Protein AF-0000000066297610 (afdb_homodimer)

Organism: Shewanella frigidimarina (strain NCIMB 400) (NCBI:txid318167)

Sequence (140 aa):
MAIQSKYTNTQVEALISELLAVLAKHQAPTDLSLMVLGNCVTHLLDKKVPGESRQKVAEQFAKALTQSVKMAIQSKYTNTQVEALISELLAVLAKHQAPTDLSLMVLGNCVTHLLDKKVPGESRQKVAEQFAKALTQSVK

pLDDT: mean 91.09, std 15.8, range [24.28, 98.69]

Solvent-accessible surface area (backbone atoms only — not comparable to full-atom values): 8049 Å² total; per-residue (Å²): 134,61,87,80,61,91,56,52,72,68,56,51,51,48,52,38,50,51,48,51,45,55,39,58,73,65,66,49,52,71,68,56,45,49,50,42,49,49,49,52,50,50,48,47,40,69,75,72,35,60,76,93,47,30,59,59,52,38,46,51,53,28,51,52,53,45,59,68,66,105,128,67,85,80,60,94,57,54,70,69,56,50,50,51,53,40,50,51,51,51,45,53,40,56,73,65,67,49,53,69,70,55,45,49,51,42,48,48,49,51,48,50,48,47,40,69,74,71,36,60,80,92,47,29,58,58,52,40,47,50,52,29,51,52,53,46,59,67,66,106

InterPro domains:
  IPR009857 Uncharacterised protein family UPF0352 [MF_00816] (1-70)
  IPR009857 Uncharacterised protein family UPF0352 [PF07208] (26-69)
  IPR009857 Uncharacterised protein family UPF0352 [PIRSF006188] (1-70)
  IPR023202 YejL-like superfamily [SSF158651] (1-70)

Secondary structure (DSSP, 8-state):
--S--SS-HHHHHHHHHHHHHHHHHTT--HHHHHHHHHHHHHHHHHHHS-HHHHHHHHHHHHHHHHHHT-/-----SS-HHHHHHHHHHHHHHHHHTT--HHHHHHHHHHHHHHHHHHHS-HHHHHHHHHHHHHHHHHHT-

Radius of gyration: 14.48 Å; Cα contacts (8 Å, |Δi|>4): 108; chains: 2; bounding box: 27×39×30 Å

Foldseek 3Di:
DPPPPPDDPVRVVVVVVVLVVVCVVVVPDPVRSVVVVVVVVVVCLVPPPDPVCSVVVVVVVVVVVVVVVD/DPPPPPDDPVVVVVVVVVLVVVCVVVVPDPVRSVVVVVVVVVVCLVPPPDPVCSVVVVVVVVVVVVVVVD

Structure (mmCIF, N/CA/C/O backbone):
data_AF-0000000066297610-model_v1
#
loop_
_entity.id
_entity.type
_entity.pdbx_description
1 polymer 'UPF0352 protein Sfri_2492'
#
loop_
_atom_site.group_PDB
_atom_site.id
_atom_site.type_symbol
_atom_site.label_atom_id
_atom_site.label_alt_id
_atom_site.label_comp_id
_atom_site.label_asym_id
_atom_site.label_entity_id
_atom_site.label_seq_id
_atom_site.pdbx_PDB_ins_code
_atom_site.Cartn_x
_atom_site.Cartn_y
_atom_site.Cartn_z
_atom_site.occupancy
_atom_site.B_iso_or_equiv
_atom_site.auth_seq_id
_atom_site.auth_comp_id
_atom_site.auth_asym_id
_atom_site.auth_atom_id
_atom_site.pdbx_PDB_model_num
ATOM 1 N N . MET A 1 1 ? -8.578 18.734 -15.641 1 25.98 1 MET A N 1
ATOM 2 C CA . MET A 1 1 ? -7.555 19.25 -14.742 1 25.98 1 MET A CA 1
ATOM 3 C C . MET A 1 1 ? -7.219 18.219 -13.656 1 25.98 1 MET A C 1
ATOM 5 O O . MET A 1 1 ? -7.844 18.203 -12.602 1 25.98 1 MET A O 1
ATOM 9 N N . ALA A 1 2 ? -7.07 16.953 -13.641 1 30.98 2 ALA A N 1
ATOM 10 C CA . ALA A 1 2 ? -7.051 15.75 -12.82 1 30.98 2 ALA A CA 1
ATOM 11 C C . ALA A 1 2 ? -6.316 16 -11.5 1 30.98 2 ALA A C 1
ATOM 13 O O . ALA A 1 2 ? -5.531 16.938 -11.391 1 30.98 2 ALA A O 1
ATOM 14 N N . ILE A 1 3 ? -6.566 15.367 -10.281 1 40.53 3 ILE A N 1
ATOM 15 C CA . ILE A 1 3 ? -5.895 15.93 -9.117 1 40.53 3 ILE A CA 1
ATOM 16 C C . ILE A 1 3 ? -4.523 16.469 -9.516 1 40.53 3 ILE A C 1
ATOM 18 O O . ILE A 1 3 ? -3.807 15.828 -10.297 1 40.53 3 ILE A O 1
ATOM 22 N N . GLN A 1 4 ? -4.27 17.688 -9.812 1 41.62 4 GLN A N 1
ATOM 23 C CA . GLN A 1 4 ? -3.029 18.453 -9.922 1 41.62 4 GLN A CA 1
ATOM 24 C C . GLN A 1 4 ? -1.889 17.766 -9.18 1 41.62 4 GLN A C 1
ATOM 26 O O . GLN A 1 4 ? -1.848 17.766 -7.949 1 41.62 4 GLN A O 1
ATOM 31 N N . SER A 1 5 ? -1.639 16.484 -9.43 1 52.81 5 SER A N 1
ATOM 32 C CA . SER A 1 5 ? -0.544 15.68 -8.906 1 52.81 5 SER A CA 1
ATOM 33 C C . SER A 1 5 ? 0.751 16.484 -8.836 1 52.81 5 SER A C 1
ATOM 35 O O . SER A 1 5 ? 1.209 17.016 -9.844 1 52.81 5 SER A O 1
ATOM 37 N N . LYS A 1 6 ? 0.955 17.344 -7.816 1 63.25 6 LYS A N 1
ATOM 38 C CA . LYS A 1 6 ? 2.199 18.047 -7.492 1 63.25 6 LYS A CA 1
ATOM 39 C C . LYS A 1 6 ? 3.412 17.188 -7.848 1 63.25 6 LYS A C 1
ATOM 41 O O . LYS A 1 6 ? 4.52 17.703 -8.008 1 63.25 6 LYS A O 1
ATOM 46 N N . TYR A 1 7 ? 3.113 15.984 -8.148 1 79.81 7 TYR A N 1
ATOM 47 C CA . TYR A 1 7 ? 4.227 15.086 -8.438 1 79.81 7 TYR A CA 1
ATOM 48 C C . TYR A 1 7 ? 4.227 14.672 -9.906 1 79.81 7 TYR A C 1
ATOM 50 O O . TYR A 1 7 ? 3.162 14.523 -10.516 1 79.81 7 TYR A O 1
ATOM 58 N N . THR A 1 8 ? 5.395 14.648 -10.422 1 81.69 8 THR A N 1
ATOM 59 C CA . THR A 1 8 ? 5.523 14.234 -11.812 1 81.69 8 THR A CA 1
ATOM 60 C C . THR A 1 8 ? 5.242 12.742 -11.969 1 81.69 8 THR A C 1
ATOM 62 O O . THR A 1 8 ? 5.414 11.977 -11.016 1 81.69 8 THR A O 1
ATOM 65 N N . ASN A 1 9 ? 4.633 12.297 -13.203 1 86.88 9 ASN A N 1
ATOM 66 C CA . ASN A 1 9 ? 4.395 10.891 -13.508 1 86.88 9 ASN A CA 1
ATOM 67 C C . ASN A 1 9 ? 5.656 10.055 -13.312 1 86.88 9 ASN A C 1
ATOM 69 O O . ASN A 1 9 ? 5.586 8.922 -12.836 1 86.88 9 ASN A O 1
ATOM 73 N N . THR A 1 10 ? 6.828 10.703 -13.664 1 88.69 10 THR A N 1
ATOM 74 C CA . THR A 1 10 ? 8.094 9.992 -13.562 1 88.69 10 THR A CA 1
ATOM 75 C C . THR A 1 10 ? 8.438 9.703 -12.102 1 88.69 10 THR A C 1
ATOM 77 O O . THR A 1 10 ? 8.898 8.602 -11.773 1 88.69 10 THR A O 1
ATOM 80 N N . GLN A 1 11 ? 8.148 10.672 -11.273 1 88.19 11 GLN A N 1
ATOM 81 C CA . GLN A 1 11 ? 8.414 10.5 -9.852 1 88.19 11 GLN A CA 1
ATOM 82 C C . GLN A 1 11 ? 7.508 9.438 -9.242 1 88.19 11 GLN A C 1
ATOM 84 O O . GLN A 1 11 ? 7.961 8.602 -8.461 1 88.19 11 GLN A O 1
ATOM 89 N N . VAL A 1 12 ? 6.324 9.516 -9.656 1 92.88 12 VAL A N 1
ATOM 90 C CA . VAL A 1 12 ? 5.332 8.578 -9.133 1 92.88 12 VAL A CA 1
ATOM 91 C C . VAL A 1 12 ? 5.676 7.16 -9.586 1 92.88 12 VAL A C 1
ATOM 93 O O . VAL A 1 12 ? 5.676 6.234 -8.773 1 92.88 12 VAL A O 1
ATOM 96 N N . GLU A 1 13 ? 6.023 6.969 -10.82 1 94.06 13 GLU A N 1
ATOM 97 C CA . GLU A 1 13 ? 6.355 5.656 -11.359 1 94.06 13 GLU A CA 1
ATOM 98 C C . GLU A 1 13 ? 7.625 5.098 -10.719 1 94.06 13 GLU A C 1
ATOM 100 O O . GLU A 1 13 ? 7.723 3.895 -10.477 1 94.06 13 GLU A O 1
ATOM 105 N N . ALA A 1 14 ? 8.57 5.93 -10.43 1 93.75 14 ALA A N 1
ATOM 106 C CA . ALA A 1 14 ? 9.805 5.496 -9.773 1 93.75 14 ALA A CA 1
ATOM 107 C C . ALA A 1 14 ? 9.523 5.008 -8.352 1 93.75 14 ALA A C 1
ATOM 109 O O . ALA A 1 14 ? 10.086 4 -7.918 1 93.75 14 ALA A O 1
ATOM 110 N N . LEU A 1 15 ? 8.664 5.781 -7.688 1 95.94 15 LEU A N 1
ATOM 111 C CA . LEU A 1 15 ? 8.297 5.426 -6.32 1 95.94 15 LEU A CA 1
ATOM 112 C C . LEU A 1 15 ? 7.562 4.09 -6.285 1 95.94 15 LEU A C 1
ATOM 114 O O . LEU A 1 15 ? 7.859 3.236 -5.445 1 95.94 15 LEU A O 1
ATOM 118 N N . ILE A 1 16 ? 6.664 3.908 -7.254 1 97.5 16 ILE A N 1
ATOM 119 C CA . ILE A 1 16 ? 5.91 2.662 -7.34 1 97.5 16 ILE A CA 1
ATOM 120 C C . ILE A 1 16 ? 6.859 1.504 -7.637 1 97.5 16 ILE A C 1
ATOM 122 O O . ILE A 1 16 ? 6.809 0.464 -6.977 1 97.5 16 ILE A O 1
ATOM 126 N N . SER A 1 17 ? 7.793 1.726 -8.531 1 97.69 17 SER A N 1
ATOM 127 C CA . SER A 1 17 ? 8.742 0.686 -8.922 1 97.69 17 SER A CA 1
ATOM 128 C C . SER A 1 17 ? 9.648 0.3 -7.758 1 97.69 17 SER A C 1
ATOM 130 O O . SER A 1 17 ? 9.969 -0.877 -7.578 1 97.69 17 SER A O 1
ATOM 132 N N . GLU A 1 18 ? 10.055 1.251 -7 1 98.31 18 GLU A N 1
ATOM 133 C CA . GLU A 1 18 ? 10.945 0.969 -5.871 1 98.31 18 GLU A CA 1
ATOM 134 C C . GLU A 1 18 ? 10.211 0.201 -4.773 1 98.31 18 GLU A C 1
ATOM 136 O O . GLU A 1 18 ? 10.781 -0.69 -4.145 1 98.31 18 GLU A O 1
ATOM 141 N N . LEU A 1 19 ? 8.945 0.526 -4.52 1 98.69 19 LEU A N 1
ATOM 142 C CA . LEU A 1 19 ? 8.156 -0.211 -3.535 1 98.69 19 LEU A CA 1
ATOM 143 C C . LEU A 1 19 ? 7.961 -1.658 -3.973 1 98.69 19 LEU A C 1
ATOM 145 O O . LEU A 1 19 ? 8.133 -2.582 -3.172 1 98.69 19 LEU A O 1
ATOM 149 N N . LEU A 1 20 ? 7.695 -1.819 -5.266 1 98.44 20 LEU A N 1
ATOM 150 C CA . LEU A 1 20 ? 7.5 -3.174 -5.773 1 98.44 20 LEU A CA 1
ATOM 151 C C . LEU A 1 20 ? 8.812 -3.957 -5.75 1 98.44 20 LEU A C 1
ATOM 153 O O . LEU A 1 20 ? 8.805 -5.172 -5.527 1 98.44 20 LEU A O 1
ATOM 157 N N . ALA A 1 21 ? 9.922 -3.244 -5.945 1 98.12 21 ALA A N 1
ATOM 158 C CA . ALA A 1 21 ? 11.234 -3.883 -5.914 1 98.12 21 ALA A CA 1
ATOM 159 C C . ALA A 1 21 ? 11.555 -4.398 -4.516 1 98.12 21 ALA A C 1
ATOM 161 O O . ALA A 1 21 ? 12.211 -5.434 -4.367 1 98.12 21 ALA A O 1
ATOM 162 N N . VAL A 1 22 ? 11.133 -3.654 -3.457 1 98.19 22 VAL A N 1
ATOM 163 C CA . VAL A 1 22 ? 11.336 -4.098 -2.08 1 98.19 22 VAL A CA 1
ATOM 164 C C . VAL A 1 22 ? 10.602 -5.414 -1.849 1 98.19 22 VAL A C 1
ATOM 166 O O . VAL A 1 22 ? 11.156 -6.348 -1.267 1 98.19 22 VAL A O 1
ATOM 169 N N . LEU A 1 23 ? 9.359 -5.496 -2.303 1 97.56 23 LEU A N 1
ATOM 170 C CA . LEU A 1 23 ? 8.578 -6.715 -2.143 1 97.56 23 LEU A CA 1
ATOM 171 C C . LEU A 1 23 ? 9.227 -7.879 -2.881 1 97.56 23 LEU A C 1
ATOM 173 O O . LEU A 1 23 ? 9.281 -9 -2.359 1 97.56 23 LEU A O 1
ATOM 177 N N . ALA A 1 24 ? 9.742 -7.629 -4.082 1 96.5 24 ALA A N 1
ATOM 178 C CA . ALA A 1 24 ? 10.398 -8.656 -4.891 1 96.5 24 ALA A CA 1
ATOM 179 C C . ALA A 1 24 ? 11.695 -9.117 -4.238 1 96.5 24 ALA A C 1
ATOM 181 O O . ALA A 1 24 ? 12.023 -10.305 -4.254 1 96.5 24 ALA A O 1
ATOM 182 N N . LYS A 1 25 ? 12.383 -8.156 -3.682 1 95.62 25 LYS A N 1
ATOM 183 C CA . LYS A 1 25 ? 13.648 -8.438 -3.006 1 95.62 25 LYS A CA 1
ATOM 184 C C . LYS A 1 25 ? 13.453 -9.453 -1.88 1 95.62 25 LYS A C 1
ATOM 186 O O . LYS A 1 25 ? 14.32 -10.297 -1.644 1 95.62 25 LYS A O 1
ATOM 191 N N . HIS A 1 26 ? 12.336 -9.438 -1.226 1 93.44 26 HIS A N 1
ATOM 192 C CA . HIS A 1 26 ? 12.047 -10.312 -0.097 1 93.44 26 HIS A CA 1
ATOM 193 C C . HIS A 1 26 ? 11.227 -11.523 -0.537 1 93.44 26 HIS A C 1
ATOM 195 O O . HIS A 1 26 ? 10.734 -12.281 0.301 1 93.44 26 HIS A O 1
ATOM 201 N N . GLN A 1 27 ? 11.109 -11.703 -1.826 1 92.69 27 GLN A N 1
ATOM 202 C CA . GLN A 1 27 ? 10.305 -12.789 -2.373 1 92.69 27 GLN A CA 1
ATOM 203 C C . GLN A 1 27 ? 8.961 -12.898 -1.658 1 92.69 27 GLN A C 1
ATOM 205 O O . GLN A 1 27 ? 8.555 -13.984 -1.254 1 92.69 27 GLN A O 1
ATOM 210 N N . ALA A 1 28 ? 8.344 -11.75 -1.366 1 94.25 28 ALA A N 1
ATOM 211 C CA . ALA A 1 28 ? 7.062 -11.719 -0.665 1 94.25 28 ALA A CA 1
ATOM 212 C C . ALA A 1 28 ? 5.941 -12.266 -1.547 1 94.25 28 ALA A C 1
ATOM 214 O 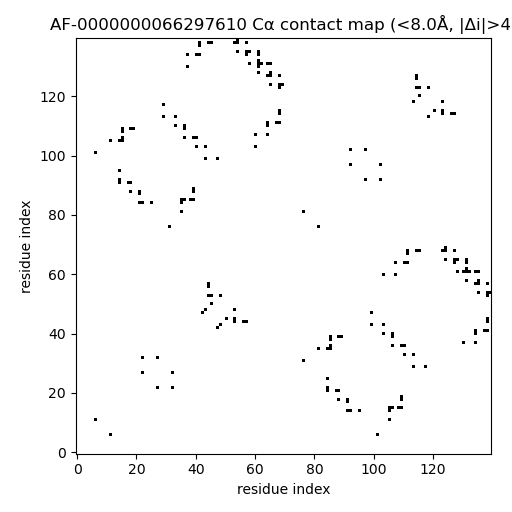O . ALA A 1 28 ? 5.684 -11.734 -2.631 1 94.25 28 ALA A O 1
ATOM 215 N N . PRO A 1 29 ? 5.336 -13.398 -1.085 1 94.31 29 PRO A N 1
ATOM 216 C CA . PRO A 1 29 ? 4.18 -13.844 -1.863 1 94.31 29 PRO A CA 1
ATOM 217 C C . PRO A 1 29 ? 3.059 -12.805 -1.896 1 94.31 29 PRO A C 1
ATOM 219 O O . PRO A 1 29 ? 3.08 -11.844 -1.127 1 94.31 29 PRO A O 1
ATOM 222 N N . THR A 1 30 ? 2.045 -12.922 -2.838 1 95.38 30 THR A N 1
ATOM 223 C CA . THR A 1 30 ? 0.995 -11.938 -3.088 1 95.38 30 THR A CA 1
ATOM 224 C C . THR A 1 30 ? 0.234 -11.617 -1.806 1 95.38 30 THR A C 1
ATOM 226 O O . THR A 1 30 ? -0.04 -10.453 -1.513 1 95.38 30 THR A O 1
ATOM 229 N N . ASP A 1 31 ? -0.107 -12.625 -1.078 1 93.5 31 ASP A N 1
ATOM 230 C CA . ASP A 1 31 ? -0.872 -12.422 0.148 1 93.5 31 ASP A CA 1
ATOM 231 C C . ASP A 1 31 ? -0.08 -11.594 1.158 1 93.5 31 ASP A C 1
ATOM 233 O O . ASP A 1 31 ? -0.623 -10.672 1.778 1 93.5 31 ASP A O 1
ATOM 237 N N . LEU A 1 32 ? 1.245 -11.914 1.351 1 95.38 32 LEU A N 1
ATOM 238 C CA . LEU A 1 32 ? 2.104 -11.141 2.242 1 95.38 32 LEU A CA 1
ATOM 239 C C . LEU A 1 32 ? 2.277 -9.719 1.727 1 95.38 32 LEU A C 1
ATOM 241 O O . LEU A 1 32 ? 2.246 -8.766 2.508 1 95.38 32 LEU A O 1
ATOM 245 N N . SER A 1 33 ? 2.451 -9.547 0.415 1 97.56 33 SER A N 1
ATOM 246 C CA . SER A 1 33 ? 2.609 -8.219 -0.181 1 97.56 33 SER A CA 1
ATOM 247 C C . SER A 1 33 ? 1.394 -7.344 0.093 1 97.56 33 SER A C 1
ATOM 249 O O . SER A 1 33 ? 1.535 -6.188 0.495 1 97.56 33 SER A O 1
ATOM 251 N N . LEU A 1 34 ? 0.186 -7.957 -0.05 1 97.75 34 LEU A N 1
ATOM 252 C CA . LEU A 1 34 ? -1.045 -7.211 0.189 1 97.75 34 LEU A CA 1
ATOM 253 C 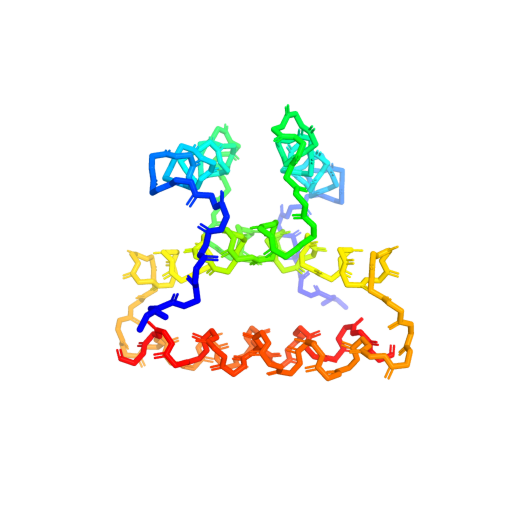C . LEU A 1 34 ? -1.183 -6.848 1.663 1 97.75 34 LEU A C 1
ATOM 255 O O . LEU A 1 34 ? -1.576 -5.727 1.997 1 97.75 34 LEU A O 1
ATOM 259 N N . MET A 1 35 ? -0.801 -7.73 2.49 1 95.81 35 MET A N 1
ATOM 260 C CA . MET A 1 35 ? -0.904 -7.508 3.932 1 95.81 35 MET A CA 1
ATOM 261 C C . MET A 1 35 ? 0.016 -6.375 4.375 1 95.81 35 MET A C 1
ATOM 263 O O . MET A 1 35 ? -0.402 -5.484 5.113 1 95.81 35 MET A O 1
ATOM 267 N N . VAL A 1 36 ? 1.239 -6.379 3.92 1 97.56 36 VAL A N 1
ATOM 268 C CA . VAL A 1 36 ? 2.197 -5.375 4.375 1 97.56 36 VAL A CA 1
ATOM 269 C C . VAL A 1 36 ? 1.858 -4.02 3.764 1 97.56 36 VAL A C 1
ATOM 271 O O . VAL A 1 36 ? 2.031 -2.98 4.406 1 97.56 36 VAL A O 1
ATOM 274 N N . LEU A 1 37 ? 1.364 -3.967 2.531 1 98.44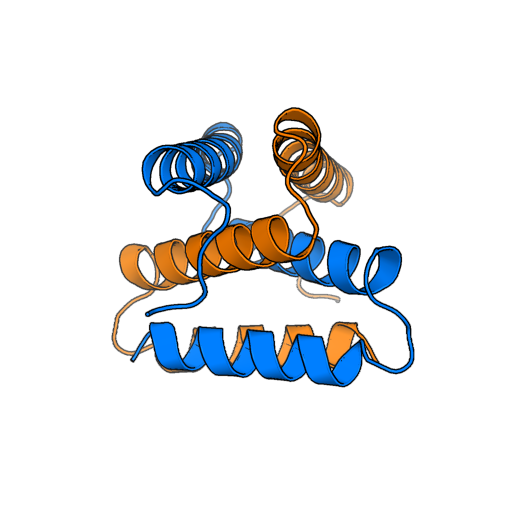 37 LEU A N 1
ATOM 275 C CA . LEU A 1 37 ? 0.937 -2.711 1.923 1 98.44 37 LEU A CA 1
ATOM 276 C C . LEU A 1 37 ? -0.25 -2.119 2.676 1 98.44 37 LEU A C 1
ATOM 278 O O . LEU A 1 37 ? -0.294 -0.913 2.924 1 98.44 37 LEU A O 1
ATOM 282 N N . GLY A 1 38 ? -1.161 -2.934 3.078 1 98.31 38 GLY A N 1
ATOM 283 C CA . GLY A 1 38 ? -2.279 -2.477 3.889 1 98.31 38 GLY A CA 1
ATOM 284 C C . GLY A 1 38 ? -1.848 -1.887 5.219 1 98.31 38 GLY A C 1
ATOM 285 O O . GLY A 1 38 ? -2.375 -0.858 5.648 1 98.31 38 GLY A O 1
ATOM 286 N N . ASN A 1 39 ? -0.949 -2.547 5.844 1 97.19 39 ASN A N 1
ATOM 287 C CA . ASN A 1 39 ? -0.43 -2.053 7.117 1 97.19 39 ASN A CA 1
ATOM 288 C C . ASN A 1 39 ?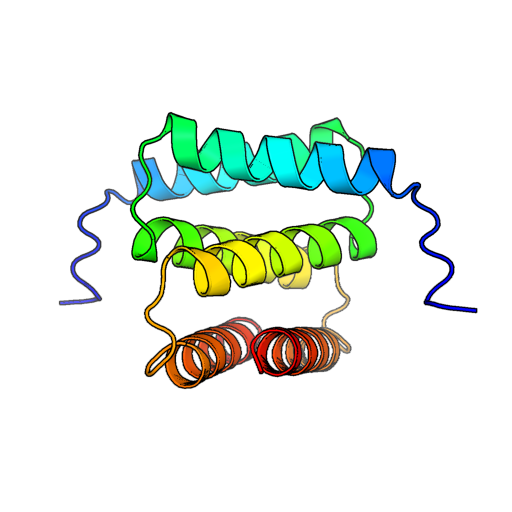 0.276 -0.711 6.949 1 97.19 39 ASN A C 1
ATOM 290 O O . ASN A 1 39 ? 0.196 0.15 7.828 1 97.19 39 ASN A O 1
ATOM 294 N N . CYS A 1 40 ? 0.991 -0.569 5.82 1 98.38 40 CYS A N 1
ATOM 295 C CA . CYS A 1 40 ? 1.605 0.725 5.551 1 98.38 40 CYS A CA 1
ATOM 296 C C . CYS A 1 40 ? 0.547 1.813 5.418 1 98.38 40 CYS A C 1
ATOM 298 O O . CYS A 1 40 ? 0.707 2.91 5.957 1 98.38 40 CYS A O 1
ATOM 300 N N . VAL A 1 41 ? -0.575 1.489 4.762 1 98.5 41 VAL A N 1
ATOM 301 C CA . VAL A 1 41 ? -1.66 2.453 4.613 1 98.5 41 VAL A CA 1
ATOM 302 C C . VAL A 1 41 ? -2.248 2.785 5.984 1 98.5 41 VAL A C 1
ATOM 304 O O . VAL A 1 41 ? -2.432 3.957 6.32 1 98.5 41 VAL A O 1
ATOM 307 N N . THR A 1 42 ? -2.473 1.802 6.758 1 97.94 42 THR A N 1
ATOM 308 C CA . THR A 1 42 ? -3.031 2.004 8.094 1 97.94 42 THR A CA 1
ATOM 309 C C . THR A 1 42 ? -2.092 2.846 8.953 1 97.94 42 THR A C 1
ATOM 311 O O . THR A 1 42 ? -2.539 3.73 9.688 1 97.94 42 THR A O 1
ATOM 314 N N . HIS A 1 43 ? -0.826 2.553 8.844 1 97 43 HIS A N 1
ATOM 315 C CA . HIS A 1 43 ? 0.172 3.309 9.594 1 97 43 HIS A CA 1
ATOM 316 C C . HIS A 1 43 ? 0.12 4.793 9.242 1 97 43 HIS A C 1
ATOM 318 O O . HIS A 1 43 ? 0.111 5.645 10.133 1 97 43 HIS A O 1
ATOM 324 N N . LEU A 1 44 ? 0.058 5.121 7.945 1 98.06 44 LEU A N 1
ATOM 325 C CA . LEU A 1 44 ? 0.019 6.508 7.492 1 98.06 44 LEU A CA 1
ATOM 326 C C . LEU A 1 44 ? -1.26 7.195 7.957 1 98.06 44 LEU A C 1
ATOM 328 O O . LEU A 1 44 ? -1.225 8.344 8.406 1 98.06 44 LEU A O 1
ATOM 332 N N . LEU A 1 45 ? -2.357 6.461 7.848 1 98.19 45 LEU A N 1
ATOM 333 C CA . LEU A 1 45 ? -3.627 7.031 8.289 1 98.19 45 LEU A CA 1
ATOM 334 C C . LEU A 1 45 ? -3.605 7.32 9.781 1 98.19 45 LEU A C 1
ATOM 336 O O . LEU A 1 45 ? -4.047 8.383 10.219 1 98.19 45 LEU A O 1
ATOM 340 N N . ASP A 1 46 ? -3.01 6.453 10.523 1 97 46 ASP A N 1
ATOM 341 C CA . ASP A 1 46 ? -2.996 6.57 11.984 1 97 46 ASP A CA 1
ATOM 342 C C . ASP A 1 46 ? -2.041 7.676 12.43 1 97 46 ASP A C 1
ATOM 344 O O . ASP A 1 46 ? -2.342 8.422 13.367 1 97 46 ASP A O 1
ATOM 348 N N . LYS A 1 47 ? -0.938 7.797 11.711 1 96.75 47 LYS A N 1
ATOM 349 C CA . LYS A 1 47 ? 0.121 8.68 12.195 1 96.75 47 LYS A CA 1
ATOM 350 C C . LYS A 1 47 ? 0.035 10.055 11.539 1 96.75 47 LYS A C 1
ATOM 352 O O . LYS A 1 47 ? 0.433 11.062 12.125 1 96.75 47 LYS A O 1
ATOM 357 N N . LYS A 1 48 ? -0.582 10.055 10.32 1 96.62 48 LYS A N 1
ATOM 358 C CA . LYS A 1 48 ? -0.417 11.281 9.547 1 96.62 48 LYS A CA 1
ATOM 359 C C . LYS A 1 48 ? -1.765 11.938 9.273 1 96.62 48 LYS A C 1
ATOM 361 O O . LYS A 1 48 ? -1.819 13.086 8.828 1 96.62 48 LYS A O 1
ATOM 366 N N . VAL A 1 49 ? -2.865 11.328 9.492 1 96.69 49 VAL A N 1
ATOM 367 C CA . VAL A 1 49 ? -4.191 11.891 9.25 1 96.69 49 VAL A CA 1
ATOM 368 C C . VAL A 1 49 ? -4.879 12.18 10.586 1 96.69 49 VAL A C 1
ATOM 370 O O . VAL A 1 49 ? -4.891 11.328 11.477 1 96.69 49 VAL A O 1
ATOM 373 N N . PRO A 1 50 ? -5.383 13.438 10.719 1 96.19 50 PRO A N 1
ATOM 374 C CA . PRO A 1 50 ? -6.121 13.75 11.945 1 96.19 50 PRO A CA 1
ATOM 375 C C . PRO A 1 50 ? -7.219 12.734 12.25 1 96.19 50 PRO A C 1
ATOM 377 O O . PRO A 1 50 ? -7.891 12.258 11.328 1 96.19 50 PRO A O 1
ATOM 380 N N . GLY A 1 51 ? -7.414 12.391 13.555 1 94.31 51 GLY A N 1
ATOM 381 C CA . GLY A 1 51 ? -8.359 11.383 14 1 94.31 51 GLY A CA 1
ATOM 382 C C . GLY A 1 51 ? -9.766 11.617 13.492 1 94.31 51 GLY A C 1
ATOM 383 O O . GLY A 1 51 ? -10.469 10.672 13.125 1 94.31 51 GLY A O 1
ATOM 384 N N . GLU A 1 52 ? -10.172 12.914 13.414 1 95.81 52 GLU A N 1
ATOM 385 C CA . GLU A 1 52 ? -11.531 13.266 13.031 1 95.81 52 GLU A CA 1
ATOM 386 C C . GLU A 1 52 ? -11.781 12.984 11.555 1 95.81 52 GLU A C 1
ATOM 388 O O . GLU A 1 52 ? -12.93 12.82 11.133 1 95.81 52 GLU A O 1
ATOM 393 N N . SER A 1 53 ? -10.75 12.82 10.742 1 96.94 53 SER A N 1
ATOM 394 C CA . SER A 1 53 ? -10.898 12.602 9.312 1 96.94 53 SER A CA 1
ATOM 395 C C . SER A 1 53 ? -10.391 11.219 8.906 1 96.94 53 SER A C 1
ATOM 397 O O . SER A 1 53 ? -10.523 10.828 7.742 1 96.94 53 SER A O 1
ATOM 399 N N . ARG A 1 54 ? -9.883 10.539 9.812 1 97.19 54 ARG A N 1
ATOM 400 C CA . ARG A 1 54 ? -9.195 9.289 9.516 1 97.19 54 ARG A CA 1
ATOM 401 C C . ARG A 1 54 ? -10.148 8.281 8.867 1 97.19 54 ARG A C 1
ATOM 403 O O . ARG A 1 54 ? -9.805 7.664 7.855 1 97.19 54 ARG A O 1
ATOM 410 N N . GLN A 1 55 ? -11.336 8.078 9.414 1 97.31 55 GLN A N 1
ATOM 411 C CA . GLN A 1 55 ? -12.32 7.145 8.875 1 97.31 55 GLN A CA 1
ATOM 412 C C . GLN A 1 55 ? -12.758 7.551 7.473 1 97.31 55 GLN A C 1
ATOM 414 O O . GLN A 1 55 ? -12.883 6.703 6.586 1 97.31 55 GLN A O 1
ATOM 419 N N . LYS A 1 56 ? -12.953 8.75 7.285 1 97.75 56 LYS A N 1
ATOM 420 C CA . LYS A 1 56 ? -13.375 9.25 5.98 1 97.75 56 LYS A CA 1
ATOM 421 C C . LYS A 1 56 ? -12.305 9 4.922 1 97.75 56 LYS A C 1
ATOM 423 O O . LYS A 1 56 ? -12.609 8.57 3.809 1 97.75 56 LYS A O 1
ATOM 428 N N . VAL A 1 57 ? -11.078 9.328 5.254 1 97.81 57 VAL A N 1
ATOM 429 C CA . VAL A 1 57 ? -9.984 9.148 4.305 1 97.81 57 VAL A CA 1
ATOM 430 C C . VAL A 1 57 ? -9.805 7.66 4.004 1 97.81 57 VAL A C 1
ATOM 432 O O . VAL A 1 57 ? -9.57 7.277 2.857 1 97.81 57 VAL A O 1
ATOM 435 N N . ALA A 1 58 ? -9.922 6.789 5.051 1 98.19 58 ALA A N 1
ATOM 436 C CA . ALA A 1 58 ? -9.836 5.348 4.852 1 98.19 58 ALA A CA 1
ATOM 437 C C . ALA A 1 58 ? -10.922 4.855 3.902 1 98.19 58 ALA A C 1
ATOM 439 O O . ALA A 1 58 ? -10.656 4.051 3.006 1 98.19 58 ALA A O 1
ATOM 440 N N . GLU A 1 59 ? -12.109 5.348 4.047 1 98.19 59 GLU A N 1
ATOM 441 C CA . GLU A 1 59 ? -13.234 4.953 3.209 1 98.19 59 GLU A CA 1
ATOM 442 C C . GLU A 1 59 ? -13.047 5.43 1.771 1 98.19 59 GLU A C 1
ATOM 444 O O . GLU A 1 59 ? -13.391 4.719 0.825 1 98.19 59 GLU A O 1
ATOM 449 N N . GLN A 1 60 ? -12.523 6.578 1.632 1 97.81 60 GLN A N 1
ATOM 450 C CA . GLN A 1 60 ? -12.25 7.098 0.297 1 97.81 60 GLN A CA 1
ATOM 451 C C . GLN A 1 60 ? -11.164 6.281 -0.396 1 97.81 60 GLN A C 1
ATOM 453 O O . GLN A 1 60 ? -11.266 5.988 -1.589 1 97.81 60 GLN A O 1
ATOM 458 N N . PHE A 1 61 ? -10.125 5.984 0.342 1 97.94 61 PHE A N 1
ATOM 459 C CA . PHE A 1 61 ? -9.078 5.117 -0.176 1 97.94 61 PHE A CA 1
ATOM 460 C C . PHE A 1 61 ? -9.648 3.766 -0.589 1 97.94 61 PHE A C 1
ATOM 462 O O . PHE A 1 61 ? -9.352 3.268 -1.677 1 97.94 61 PHE A O 1
ATOM 469 N N . ALA A 1 62 ? -10.484 3.168 0.232 1 98.06 62 ALA A N 1
ATOM 470 C CA . ALA A 1 62 ? -11.102 1.865 -0.016 1 98.06 62 ALA A CA 1
ATOM 471 C C . ALA A 1 62 ? -11.977 1.901 -1.261 1 98.06 62 ALA A C 1
ATOM 473 O O . ALA A 1 62 ? -11.922 0.997 -2.098 1 98.06 62 ALA A O 1
ATOM 474 N N . LYS A 1 63 ? -12.734 2.898 -1.354 1 97.75 63 LYS A N 1
ATOM 475 C CA . LYS A 1 63 ? -13.609 3.061 -2.51 1 97.75 63 LYS A CA 1
ATOM 476 C C . LYS A 1 63 ? -12.805 3.174 -3.801 1 97.75 63 LYS A C 1
ATOM 478 O O . LYS A 1 63 ? -13.125 2.529 -4.801 1 97.75 63 LYS A O 1
ATOM 483 N N . ALA A 1 64 ? -11.797 4.047 -3.822 1 97 64 ALA A N 1
ATOM 484 C CA . ALA A 1 64 ? -10.945 4.227 -4.996 1 97 64 ALA A CA 1
ATOM 485 C C . ALA A 1 64 ? -10.281 2.914 -5.402 1 97 64 ALA A C 1
ATOM 487 O O . ALA A 1 64 ? -10.188 2.604 -6.59 1 97 64 ALA A O 1
ATOM 488 N N . LEU A 1 65 ? -9.859 2.172 -4.371 1 97.56 65 LEU A N 1
ATOM 489 C CA . LEU A 1 65 ? -9.188 0.896 -4.617 1 97.56 65 LEU A CA 1
ATOM 490 C C . LEU A 1 65 ? -10.133 -0.086 -5.301 1 97.56 65 LEU A C 1
ATOM 492 O O . LEU A 1 65 ? -9.766 -0.709 -6.301 1 97.56 65 LEU A O 1
ATOM 496 N N . THR A 1 66 ? -11.32 -0.206 -4.824 1 97.56 66 THR A N 1
ATOM 497 C CA . THR A 1 66 ? -12.258 -1.173 -5.375 1 97.56 66 THR A CA 1
ATOM 498 C C . THR A 1 66 ? -12.703 -0.756 -6.773 1 97.56 66 THR A C 1
ATOM 500 O O . THR A 1 66 ? -12.977 -1.607 -7.625 1 97.56 66 THR A O 1
ATOM 503 N N . GLN A 1 67 ? -12.641 0.504 -7.078 1 96.81 67 GLN A N 1
ATOM 504 C CA . GLN A 1 67 ? -13.008 1.012 -8.398 1 96.81 67 GLN A CA 1
ATOM 505 C C . GLN A 1 67 ? -11.883 0.777 -9.406 1 96.81 67 GLN A C 1
ATOM 507 O O . GLN A 1 67 ? -12.141 0.665 -10.609 1 96.81 67 GLN A O 1
ATOM 512 N N . SER A 1 68 ? -10.734 0.752 -8.859 1 95.06 68 SER A N 1
ATOM 513 C CA . SER A 1 68 ? -9.562 0.647 -9.727 1 95.06 68 SER A CA 1
ATOM 514 C C . SER A 1 68 ? -9.391 -0.773 -10.25 1 95.06 68 SER A C 1
ATOM 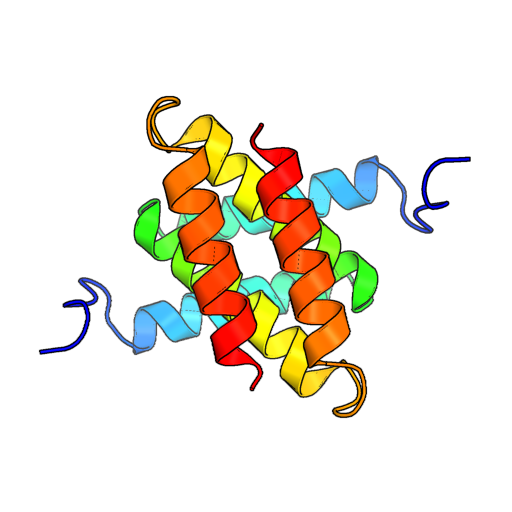516 O O . SER A 1 68 ? -8.609 -1.008 -11.172 1 95.06 68 SER A O 1
ATOM 518 N N . VAL A 1 69 ? -10.062 -1.793 -9.758 1 95 69 VAL A N 1
ATOM 519 C CA . VAL A 1 69 ? -9.875 -3.178 -10.172 1 95 69 VAL A CA 1
ATOM 520 C C . VAL A 1 69 ? -11.055 -3.627 -11.031 1 95 69 VAL A C 1
ATOM 522 O O . VAL A 1 69 ? -11.117 -4.781 -11.461 1 95 69 VAL A O 1
ATOM 525 N N . LYS A 1 70 ? -11.992 -2.77 -11.258 1 85.25 70 LYS A N 1
ATOM 526 C CA . LYS A 1 70 ? -13.109 -3.105 -12.133 1 85.25 70 LYS A CA 1
ATOM 527 C C . LYS A 1 70 ? -12.672 -3.152 -13.594 1 85.25 70 LYS A C 1
ATOM 529 O O . LYS A 1 70 ? -11.727 -2.463 -13.984 1 85.25 70 LYS A O 1
ATOM 534 N N . MET B 1 1 ? -6.406 -19.203 16.5 1 24.28 1 MET B N 1
ATOM 535 C CA . MET B 1 1 ? -5.16 -19.391 15.766 1 24.28 1 MET B CA 1
ATOM 536 C C . MET B 1 1 ? -4.879 -18.203 14.859 1 24.28 1 MET B C 1
ATOM 538 O O . MET B 1 1 ? -5.516 -18.047 13.812 1 24.28 1 MET B O 1
ATOM 542 N N . ALA B 1 2 ? -4.699 -16.984 14.945 1 30.83 2 ALA B N 1
ATOM 543 C CA . ALA B 1 2 ? -4.805 -15.828 14.07 1 30.83 2 ALA B CA 1
ATOM 544 C C . ALA B 1 2 ? -4.301 -16.141 12.664 1 30.83 2 ALA B C 1
ATOM 546 O O . ALA B 1 2 ? -3.529 -17.094 12.477 1 30.83 2 ALA B O 1
ATOM 547 N N . ILE B 1 3 ? -4.773 -15.633 11.469 1 40.06 3 ILE B N 1
ATOM 548 C CA . ILE B 1 3 ? -4.312 -16.297 10.25 1 40.06 3 ILE B CA 1
ATOM 549 C C . ILE B 1 3 ? -2.857 -16.719 10.422 1 40.06 3 ILE B C 1
ATOM 551 O O . ILE B 1 3 ? -2.045 -15.992 10.984 1 40.06 3 ILE B O 1
ATOM 555 N N . GLN B 1 4 ? -2.438 -17.922 10.711 1 41.84 4 GLN B N 1
ATOM 556 C CA . GLN B 1 4 ? -1.163 -18.625 10.633 1 41.84 4 GLN B CA 1
ATOM 557 C C . GLN B 1 4 ? -0.218 -17.938 9.648 1 41.84 4 GLN B C 1
ATOM 559 O O . GLN B 1 4 ? -0.38 -18.078 8.43 1 41.84 4 GLN B O 1
ATOM 564 N N . SER B 1 5 ? -0.016 -16.625 9.773 1 53 5 SER B N 1
ATOM 565 C CA . SER B 1 5 ? 0.927 -15.867 8.961 1 53 5 SER B CA 1
ATOM 566 C C . SER B 1 5 ? 2.223 -16.641 8.742 1 53 5 SER B C 1
ATOM 568 O O . SER B 1 5 ? 2.84 -17.109 9.703 1 53 5 SER B O 1
ATOM 570 N N . LYS B 1 6 ? 2.322 -17.516 7.734 1 63.97 6 LYS B N 1
ATOM 571 C CA . LYS B 1 6 ? 3.518 -18.203 7.258 1 63.97 6 LYS B CA 1
ATOM 572 C C . LYS B 1 6 ? 4.762 -17.344 7.449 1 63.97 6 LYS B C 1
ATOM 574 O O . LYS B 1 6 ? 5.883 -17.859 7.469 1 63.97 6 LYS B O 1
ATOM 579 N N . TYR B 1 7 ? 4.523 -16.141 7.812 1 80.5 7 TYR B N 1
ATOM 580 C CA . TYR B 1 7 ? 5.66 -15.234 7.945 1 80.5 7 TYR B CA 1
ATOM 581 C C . TYR B 1 7 ? 5.852 -14.805 9.398 1 80.5 7 TYR 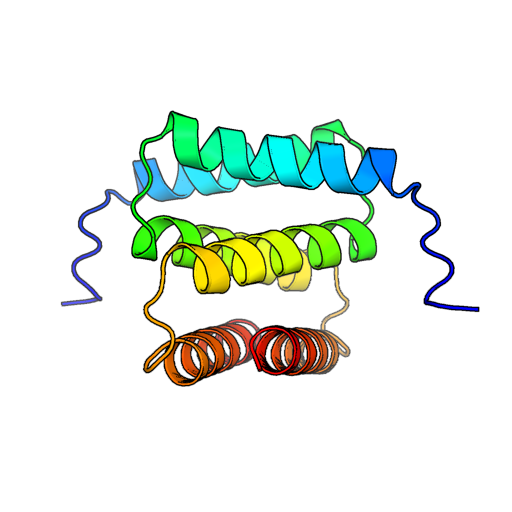B C 1
ATOM 583 O O . TYR B 1 7 ? 4.883 -14.672 10.141 1 80.5 7 TYR B O 1
ATOM 591 N N . THR B 1 8 ? 7.094 -14.742 9.758 1 82.12 8 THR B N 1
ATOM 592 C CA . THR B 1 8 ? 7.398 -14.32 11.125 1 82.12 8 THR B CA 1
ATOM 593 C C . THR B 1 8 ? 7.102 -12.836 11.305 1 82.12 8 THR B C 1
ATOM 595 O O . THR B 1 8 ? 7.133 -12.062 10.344 1 82.12 8 THR B O 1
ATOM 598 N N . ASN B 1 9 ? 6.645 -12.398 12.609 1 87.25 9 ASN B N 1
ATOM 599 C CA . ASN B 1 9 ? 6.406 -10.992 12.938 1 87.25 9 ASN B CA 1
ATOM 600 C C . ASN B 1 9 ? 7.609 -10.125 12.586 1 87.25 9 ASN B C 1
ATOM 602 O O . ASN B 1 9 ? 7.445 -9 12.109 1 87.25 9 ASN B O 1
ATOM 606 N N . THR B 1 10 ? 8.836 -10.727 12.789 1 88.88 10 THR B N 1
ATOM 607 C CA . THR B 1 10 ? 10.055 -9.977 12.531 1 88.88 10 THR B CA 1
ATOM 608 C C . THR B 1 10 ? 10.203 -9.68 11.039 1 88.88 10 THR B C 1
ATOM 610 O O . THR B 1 10 ? 10.586 -8.578 10.648 1 88.88 10 THR B O 1
ATOM 613 N N . GLN B 1 11 ? 9.852 -10.664 10.242 1 88.31 11 GLN B N 1
ATOM 614 C CA . GLN B 1 11 ? 9.922 -10.492 8.797 1 88.31 11 GLN B CA 1
ATOM 615 C C . GLN B 1 11 ? 8.914 -9.461 8.312 1 88.31 11 GLN B C 1
ATOM 617 O O . GLN B 1 11 ? 9.234 -8.609 7.477 1 88.31 11 GLN B O 1
ATOM 622 N N . VAL B 1 12 ? 7.785 -9.57 8.875 1 93.06 12 VAL B N 1
ATOM 623 C CA . VAL B 1 12 ? 6.707 -8.664 8.484 1 93.06 12 VAL B CA 1
ATOM 624 C C . VAL B 1 12 ? 7.062 -7.234 8.883 1 93.06 12 VAL B C 1
ATOM 626 O O . VAL B 1 12 ? 6.934 -6.309 8.078 1 93.06 12 VAL B O 1
ATOM 629 N N . GLU B 1 13 ? 7.562 -7.027 10.062 1 94.19 13 GLU B N 1
ATOM 630 C CA . GLU B 1 13 ? 7.918 -5.699 10.555 1 94.19 13 GLU B CA 1
ATOM 631 C C . GLU B 1 13 ? 9.078 -5.105 9.758 1 94.19 13 GLU B C 1
ATOM 633 O O . GLU B 1 13 ? 9.109 -3.9 9.5 1 94.19 13 GLU B O 1
ATOM 638 N N . ALA B 1 14 ? 10.016 -5.91 9.352 1 93.75 14 ALA B N 1
ATOM 639 C CA . ALA B 1 14 ? 11.141 -5.445 8.547 1 93.75 14 ALA B CA 1
ATOM 640 C C . ALA B 1 14 ? 10.672 -4.969 7.172 1 93.75 14 ALA B C 1
ATOM 642 O O . ALA B 1 14 ? 11.141 -3.947 6.668 1 93.75 14 ALA B O 1
ATOM 643 N N . LEU B 1 15 ? 9.758 -5.766 6.613 1 96 15 LEU B N 1
ATOM 644 C CA . LEU B 1 15 ? 9.211 -5.43 5.305 1 96 15 LEU B CA 1
ATOM 645 C C . LEU B 1 15 ? 8.438 -4.117 5.359 1 96 15 LEU B C 1
ATOM 647 O O . LEU B 1 15 ? 8.602 -3.258 4.492 1 96 15 LEU B O 1
ATOM 651 N N . ILE B 1 16 ? 7.66 -3.961 6.438 1 97.56 16 ILE B N 1
ATOM 652 C CA . ILE B 1 16 ? 6.883 -2.738 6.621 1 97.56 16 ILE B CA 1
ATOM 653 C C . ILE B 1 16 ? 7.828 -1.551 6.793 1 97.56 16 ILE B C 1
ATOM 655 O O . ILE B 1 16 ? 7.656 -0.515 6.145 1 97.56 16 ILE B O 1
ATOM 659 N N . SER B 1 17 ? 8.867 -1.736 7.562 1 97.69 17 SER B N 1
ATOM 660 C CA . SER B 1 17 ? 9.82 -0.665 7.836 1 97.69 17 SER B CA 1
ATOM 661 C C . SER B 1 17 ? 10.57 -0.255 6.57 1 97.69 17 SER B C 1
ATOM 663 O O . SER B 1 17 ? 10.828 0.93 6.352 1 97.69 17 SER B O 1
ATOM 665 N N . GLU B 1 18 ? 10.906 -1.189 5.754 1 98.31 18 GLU B N 1
ATOM 666 C CA . GLU B 1 18 ? 11.633 -0.884 4.527 1 98.31 18 GLU B CA 1
ATOM 667 C C . GLU B 1 18 ? 10.75 -0.146 3.529 1 98.31 18 GLU B C 1
ATOM 669 O O . GLU B 1 18 ? 11.211 0.76 2.832 1 98.31 18 GLU B O 1
ATOM 674 N N . LEU B 1 19 ? 9.469 -0.508 3.438 1 98.69 19 LEU B N 1
ATOM 675 C CA . LEU B 1 19 ? 8.547 0.199 2.559 1 98.69 19 LEU B CA 1
ATOM 676 C C . LEU B 1 19 ? 8.352 1.642 3.018 1 98.69 19 LEU B C 1
ATOM 678 O O . LEU B 1 19 ? 8.398 2.566 2.203 1 98.69 19 LEU B O 1
ATOM 682 N N . LEU B 1 20 ? 8.25 1.795 4.332 1 98.44 20 LEU B N 1
ATOM 683 C CA . LEU B 1 20 ? 8.078 3.145 4.863 1 98.44 20 LEU B CA 1
ATOM 684 C C . LEU B 1 20 ? 9.344 3.967 4.672 1 98.44 20 LEU B C 1
ATOM 686 O O . LEU B 1 20 ? 9.281 5.18 4.453 1 98.44 20 LEU B O 1
ATOM 690 N N . ALA B 1 21 ? 10.492 3.303 4.719 1 98.19 21 ALA B N 1
ATOM 691 C CA . ALA B 1 21 ? 11.773 3.982 4.523 1 98.19 21 ALA B CA 1
ATOM 692 C C . ALA B 1 21 ? 11.898 4.504 3.094 1 98.19 21 ALA B C 1
ATOM 694 O O . ALA B 1 21 ? 12.5 5.559 2.865 1 98.19 21 ALA B O 1
ATOM 695 N N . VAL B 1 22 ? 11.367 3.742 2.094 1 98.19 22 VAL B N 1
ATOM 696 C CA . VAL B 1 22 ? 11.375 4.188 0.704 1 98.19 22 VAL B CA 1
ATOM 697 C C . VAL B 1 22 ? 10.578 5.48 0.571 1 98.19 22 VAL B C 1
ATOM 699 O O . VAL B 1 22 ? 11.023 6.43 -0.077 1 98.19 22 VAL B O 1
ATOM 702 N N . LEU B 1 23 ? 9.406 5.523 1.191 1 97.56 23 LEU B N 1
ATOM 703 C CA . LEU B 1 23 ? 8.57 6.719 1.138 1 97.56 23 LEU B CA 1
ATOM 704 C C . LEU B 1 23 ? 9.273 7.902 1.79 1 97.56 23 LEU B C 1
ATOM 706 O O . LEU B 1 23 ? 9.227 9.023 1.269 1 97.56 23 LEU B O 1
ATOM 710 N N . ALA B 1 24 ? 9.953 7.668 2.908 1 96.5 24 ALA B N 1
ATOM 711 C CA . ALA B 1 24 ? 10.672 8.719 3.623 1 96.5 24 ALA B CA 1
ATOM 712 C C . ALA B 1 24 ? 11.867 9.211 2.812 1 96.5 24 ALA B C 1
ATOM 714 O O . ALA B 1 24 ? 12.156 10.414 2.791 1 96.5 24 ALA B O 1
ATOM 715 N N . LYS B 1 25 ? 12.5 8.281 2.17 1 95.62 25 LYS B N 1
ATOM 716 C CA . LYS B 1 25 ? 13.656 8.602 1.34 1 95.62 25 LYS B CA 1
ATOM 717 C C . LYS B 1 25 ? 13.289 9.602 0.25 1 95.62 25 LYS B C 1
ATOM 719 O O . LYS B 1 25 ? 14.086 10.477 -0.093 1 95.62 25 LYS B O 1
ATOM 724 N N . HIS B 1 26 ? 12.109 9.547 -0.253 1 93.5 26 HIS B N 1
ATOM 725 C CA . HIS B 1 26 ? 11.641 10.414 -1.331 1 93.5 26 HIS B CA 1
ATOM 726 C C . HIS B 1 26 ? 10.844 11.594 -0.786 1 93.5 26 HIS B C 1
ATOM 728 O O . HIS B 1 26 ? 10.219 12.328 -1.549 1 93.5 26 HIS B O 1
ATOM 734 N N . GLN B 1 27 ? 10.883 11.766 0.508 1 92.62 27 GLN B N 1
ATOM 735 C CA . GLN B 1 27 ? 10.125 12.828 1.156 1 92.62 27 GLN B CA 1
ATOM 736 C C . GLN B 1 27 ? 8.695 12.898 0.617 1 92.62 27 GLN B C 1
ATOM 738 O O . GLN B 1 27 ? 8.203 13.969 0.273 1 92.62 27 GLN B O 1
ATOM 743 N N . ALA B 1 28 ? 8.094 11.727 0.402 1 94.25 28 ALA B N 1
ATOM 744 C CA . ALA B 1 28 ? 6.734 11.656 -0.131 1 94.25 28 ALA B CA 1
ATOM 745 C C . ALA B 1 28 ? 5.719 12.164 0.886 1 94.25 28 ALA B C 1
ATOM 747 O O . ALA B 1 28 ? 5.617 11.633 1.993 1 94.25 28 ALA B O 1
ATOM 748 N N . PRO B 1 29 ? 5.023 13.273 0.515 1 94.25 29 PRO B N 1
ATOM 749 C CA . PRO B 1 29 ? 3.959 13.68 1.435 1 94.25 29 PRO B CA 1
ATOM 750 C C . PRO B 1 29 ? 2.887 12.609 1.611 1 94.25 29 PRO B C 1
ATOM 752 O O . PRO B 1 29 ? 2.844 11.641 0.846 1 94.25 29 PRO B O 1
ATOM 755 N N . THR B 1 30 ? 1.991 12.703 2.668 1 95.31 30 THR B N 1
ATOM 756 C CA . THR B 1 30 ? 1.016 11.688 3.053 1 95.31 30 THR B CA 1
ATOM 757 C C . THR B 1 30 ? 0.108 11.336 1.876 1 95.31 30 THR B C 1
ATOM 759 O O . THR B 1 30 ? -0.161 10.164 1.62 1 95.31 30 THR B O 1
ATOM 762 N N . ASP B 1 31 ? -0.354 12.328 1.2 1 93.38 31 ASP B N 1
ATOM 763 C CA . ASP B 1 31 ? -1.263 12.094 0.081 1 93.38 31 ASP B CA 1
ATOM 764 C C . ASP B 1 31 ? -0.581 11.289 -1.023 1 93.38 31 ASP B C 1
ATOM 766 O O . ASP B 1 31 ? -1.168 10.359 -1.571 1 93.38 31 ASP B O 1
ATOM 770 N N . LEU B 1 32 ? 0.701 11.664 -1.378 1 95.31 32 LEU 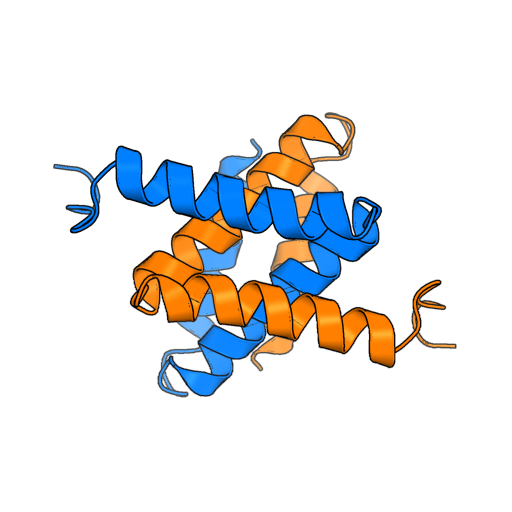B N 1
ATOM 771 C CA . LEU B 1 32 ? 1.461 10.922 -2.373 1 95.31 32 LEU B CA 1
ATOM 772 C C . LEU B 1 32 ? 1.744 9.5 -1.89 1 95.31 32 LEU B C 1
ATOM 774 O O . LEU B 1 32 ? 1.642 8.547 -2.66 1 95.31 32 LEU B O 1
ATOM 778 N N . SER B 1 33 ? 2.086 9.344 -0.619 1 97.56 33 SER B N 1
ATOM 779 C CA . SER B 1 33 ? 2.361 8.023 -0.053 1 97.56 33 SER B CA 1
ATOM 780 C C . SER B 1 33 ? 1.15 7.105 -0.17 1 97.56 33 SER B C 1
ATOM 782 O O . SER B 1 33 ? 1.276 5.953 -0.587 1 97.56 33 SER B O 1
ATOM 784 N N . LEU B 1 34 ? -0.057 7.672 0.141 1 97.75 34 LEU B N 1
ATOM 785 C CA . LEU B 1 34 ? -1.283 6.883 0.062 1 97.75 34 LEU B CA 1
ATOM 786 C C . LEU B 1 34 ? -1.596 6.512 -1.383 1 97.75 34 LEU B C 1
ATOM 788 O O . LEU B 1 34 ? -1.992 5.375 -1.663 1 97.75 34 LEU B O 1
ATOM 792 N N . MET B 1 35 ? -1.343 7.414 -2.254 1 95.75 35 MET B N 1
ATOM 793 C CA . MET B 1 35 ? -1.623 7.184 -3.668 1 95.75 35 MET B CA 1
ATOM 794 C C . MET B 1 35 ? -0.728 6.086 -4.23 1 95.75 35 MET B C 1
ATOM 796 O O . MET B 1 35 ? -1.204 5.18 -4.914 1 95.75 35 MET B O 1
ATOM 800 N N . VAL B 1 36 ? 0.552 6.141 -3.939 1 97.56 36 VAL B N 1
ATOM 801 C CA . VAL B 1 36 ? 1.478 5.168 -4.516 1 97.56 36 VAL B CA 1
ATOM 802 C C . VAL B 1 36 ? 1.264 3.803 -3.869 1 97.56 36 VAL B C 1
ATOM 804 O O . VAL B 1 36 ? 1.387 2.77 -4.531 1 97.56 36 VAL B O 1
ATOM 807 N N . LEU B 1 37 ? 0.92 3.73 -2.59 1 98.44 37 LEU B N 1
ATOM 808 C CA . LEU B 1 37 ? 0.612 2.461 -1.937 1 98.44 37 LEU B CA 1
ATOM 809 C C . LEU B 1 37 ? -0.641 1.832 -2.537 1 98.44 37 LEU B C 1
ATOM 811 O O . LEU B 1 37 ? -0.676 0.625 -2.783 1 98.44 37 LEU B O 1
ATOM 815 N N . GLY B 1 38 ? -1.62 2.615 -2.805 1 98.31 38 GLY B N 1
ATOM 816 C CA . GLY B 1 38 ? -2.814 2.121 -3.471 1 98.31 38 GLY B CA 1
ATOM 817 C C . GLY B 1 38 ? -2.535 1.545 -4.844 1 98.31 38 GLY B C 1
ATOM 818 O O . GLY B 1 38 ? -3.08 0.5 -5.207 1 98.31 38 GLY B O 1
ATOM 819 N N . ASN B 1 39 ? -1.737 2.238 -5.582 1 97.12 39 ASN B N 1
ATOM 820 C CA . ASN B 1 39 ? -1.366 1.762 -6.91 1 97.12 39 ASN B CA 1
ATOM 821 C C . ASN B 1 39 ? -0.604 0.441 -6.84 1 97.12 39 ASN B C 1
ATOM 823 O O . ASN B 1 39 ? -0.77 -0.423 -7.703 1 97.12 39 ASN B O 1
ATOM 827 N N . CYS B 1 40 ? 0.248 0.32 -5.809 1 98.38 40 CYS B N 1
ATOM 828 C CA . CYS B 1 40 ? 0.93 -0.957 -5.621 1 98.38 40 CYS B CA 1
ATOM 829 C C . CYS B 1 40 ? -0.071 -2.074 -5.355 1 98.38 40 CYS B C 1
ATOM 831 O O . CYS B 1 40 ? 0.05 -3.166 -5.914 1 98.38 40 CYS B O 1
ATOM 833 N N . VAL B 1 41 ? -1.11 -1.786 -4.566 1 98.44 41 VAL B N 1
ATOM 834 C CA . VAL B 1 41 ? -2.139 -2.781 -4.285 1 98.44 41 VAL B CA 1
ATOM 835 C C . VAL B 1 41 ? -2.885 -3.135 -5.566 1 98.44 41 VAL B C 1
ATOM 837 O O . VAL B 1 41 ? -3.07 -4.312 -5.883 1 98.44 41 VAL B O 1
ATOM 840 N N . THR B 1 42 ? -3.244 -2.154 -6.297 1 97.94 42 THR B N 1
ATOM 841 C CA . THR B 1 42 ? -3.963 -2.377 -7.547 1 97.94 42 THR B CA 1
ATOM 842 C C . THR B 1 42 ? -3.115 -3.188 -8.523 1 97.94 42 THR B C 1
ATOM 844 O O . THR B 1 42 ? -3.623 -4.086 -9.203 1 97.94 42 THR B O 1
ATOM 847 N N . HIS B 1 43 ? -1.85 -2.861 -8.586 1 96.94 43 HIS B N 1
ATOM 848 C CA . HIS B 1 43 ? -0.933 -3.584 -9.461 1 96.94 43 HIS B CA 1
ATOM 849 C C . HIS B 1 43 ? -0.892 -5.066 -9.117 1 96.94 43 HIS B C 1
ATOM 851 O O . HIS B 1 43 ? -0.989 -5.922 -10 1 96.94 43 HIS B O 1
ATOM 857 N N . LEU B 1 44 ? -0.786 -5.402 -7.828 1 98 44 LEU B N 1
ATOM 858 C CA . LEU B 1 44 ? -0.722 -6.785 -7.375 1 98 44 LEU B CA 1
ATOM 859 C C . LEU B 1 44 ? -2.029 -7.516 -7.672 1 98 44 LEU B C 1
ATOM 861 O O . LEU B 1 44 ? -2.016 -8.664 -8.125 1 98 44 LEU B O 1
ATOM 865 N N . LEU B 1 45 ? -3.121 -6.812 -7.422 1 98.19 45 LEU B N 1
ATOM 866 C CA . LEU B 1 45 ? -4.418 -7.422 -7.695 1 98.19 45 LEU B CA 1
ATOM 867 C C . LEU B 1 45 ? -4.578 -7.711 -9.18 1 98.19 45 LEU B C 1
ATOM 869 O O . LEU B 1 45 ? -5.047 -8.789 -9.562 1 98.19 45 LEU B O 1
ATOM 873 N N . ASP B 1 46 ? -4.113 -6.832 -9.992 1 96.94 46 ASP B N 1
ATOM 874 C CA . ASP B 1 46 ? -4.281 -6.953 -11.438 1 96.94 46 ASP B CA 1
ATOM 875 C C . ASP B 1 46 ? -3.361 -8.031 -12.008 1 96.94 46 ASP B C 1
ATOM 877 O O . ASP B 1 46 ? -3.76 -8.789 -12.898 1 96.94 46 ASP B O 1
ATOM 881 N N . LYS B 1 47 ? -2.162 -8.125 -11.445 1 96.69 47 LYS B N 1
ATOM 882 C CA . LYS B 1 47 ? -1.146 -8.969 -12.062 1 96.69 47 LYS B CA 1
ATOM 883 C C . LYS B 1 47 ? -1.106 -10.344 -11.398 1 96.69 47 LYS B C 1
ATOM 885 O O . LYS B 1 47 ? -0.758 -11.336 -12.039 1 96.69 47 LYS B O 1
ATOM 890 N N . LYS B 1 48 ? -1.57 -10.367 -10.117 1 96.62 48 LYS B N 1
ATOM 891 C CA . LYS B 1 48 ? -1.271 -11.586 -9.375 1 96.62 48 LYS B CA 1
ATOM 892 C C . LYS B 1 48 ? -2.553 -12.289 -8.93 1 96.62 48 LYS B C 1
ATOM 894 O O . LYS B 1 48 ? -2.516 -13.438 -8.484 1 96.62 48 LYS B O 1
ATOM 899 N N . VAL B 1 49 ? -3.693 -11.711 -8.992 1 96.69 49 VAL B N 1
ATOM 900 C CA . VAL B 1 49 ? -4.961 -12.305 -8.586 1 96.69 49 VAL B CA 1
ATOM 901 C C . VAL B 1 49 ? -5.805 -12.617 -9.82 1 96.69 49 VAL B C 1
ATOM 903 O O . VAL B 1 49 ? -5.961 -11.773 -10.703 1 96.69 49 VAL B O 1
ATOM 906 N N . PRO B 1 50 ? -6.273 -13.906 -9.914 1 96.19 50 PRO B N 1
ATOM 907 C CA . PRO B 1 50 ? -7.156 -14.242 -11.031 1 96.19 50 PRO B CA 1
ATOM 908 C C . PRO B 1 50 ? -8.312 -13.258 -11.188 1 96.19 50 PRO B C 1
ATOM 910 O O . PRO B 1 50 ? -8.875 -12.805 -10.188 1 96.19 50 PRO B O 1
ATOM 913 N N . GLY B 1 51 ? -8.688 -12.93 -12.445 1 94.25 51 GLY B N 1
ATOM 914 C CA . GLY B 1 51 ? -9.711 -11.953 -12.766 1 94.25 51 GLY B CA 1
ATOM 915 C C . GLY B 1 51 ? -11.039 -12.234 -12.086 1 94.25 51 GLY B C 1
ATOM 916 O O . GLY B 1 51 ? -11.719 -11.312 -11.617 1 94.25 51 GLY B O 1
ATOM 917 N N . GLU B 1 52 ? -11.391 -13.539 -11.945 1 95.88 52 GLU B N 1
ATOM 918 C CA . GLU B 1 52 ? -12.68 -13.938 -11.383 1 95.88 52 GLU B CA 1
ATOM 919 C C . GLU B 1 52 ? -12.742 -13.656 -9.883 1 95.88 52 GLU B C 1
ATOM 921 O O . GLU B 1 52 ? -13.828 -13.516 -9.32 1 95.88 52 GLU B O 1
ATOM 926 N N . SER B 1 53 ? -11.609 -13.453 -9.227 1 96.94 53 SER B N 1
ATOM 927 C CA . SER B 1 53 ? -11.578 -13.234 -7.781 1 96.94 53 SER B CA 1
ATOM 928 C C . SER B 1 53 ? -11.07 -11.844 -7.438 1 96.94 53 SER B C 1
ATOM 930 O O . SER B 1 53 ? -11.062 -11.445 -6.27 1 96.94 53 SER B O 1
ATOM 932 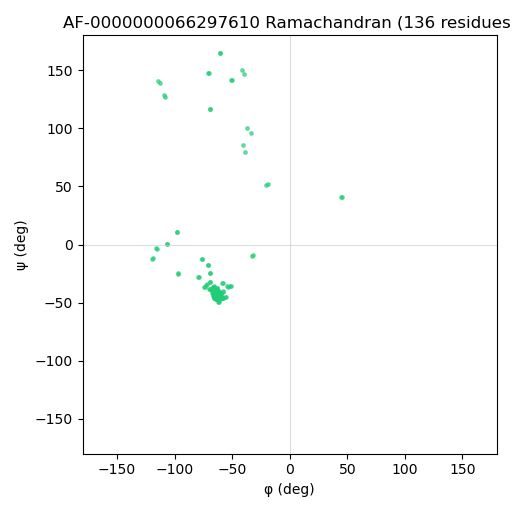N N . ARG B 1 54 ? -10.703 -11.141 -8.398 1 97.25 54 ARG B N 1
ATOM 933 C CA . ARG B 1 54 ? -10.023 -9.867 -8.188 1 97.25 54 ARG B CA 1
ATOM 934 C C . ARG B 1 54 ? -10.914 -8.891 -7.422 1 97.25 54 ARG B C 1
ATOM 936 O O . ARG B 1 54 ? -10.469 -8.266 -6.457 1 97.25 54 ARG B O 1
ATOM 943 N N . GLN B 1 55 ? -12.172 -8.734 -7.816 1 97.31 55 GLN B N 1
ATOM 944 C CA . GLN B 1 55 ? -13.102 -7.832 -7.156 1 97.31 55 GLN B CA 1
ATOM 945 C C . GLN B 1 55 ? -13.344 -8.25 -5.707 1 97.31 55 GLN B C 1
ATOM 947 O O . GLN B 1 55 ? -13.391 -7.406 -4.809 1 97.31 55 GLN B O 1
ATOM 952 N N . LYS B 1 56 ? -13.477 -9.453 -5.5 1 97.81 56 LYS B N 1
ATOM 953 C CA . LYS B 1 56 ? -13.719 -9.961 -4.152 1 97.81 56 LYS B CA 1
ATOM 954 C C . LYS B 1 56 ? -12.523 -9.68 -3.238 1 97.81 56 LYS B C 1
ATOM 956 O O . LYS B 1 56 ? -12.703 -9.258 -2.092 1 97.81 56 LYS B O 1
ATOM 961 N N . VAL B 1 57 ? -11.344 -9.969 -3.719 1 97.88 57 VAL B N 1
ATOM 962 C CA . VAL B 1 57 ? -10.141 -9.75 -2.918 1 97.88 57 VAL B CA 1
ATOM 963 C C . VAL B 1 57 ? -9.969 -8.258 -2.643 1 97.88 57 VAL B C 1
ATOM 965 O O . VAL B 1 57 ? -9.602 -7.859 -1.535 1 97.88 57 VAL B O 1
ATOM 968 N N . ALA B 1 58 ? -10.258 -7.391 -3.666 1 98.19 58 ALA B N 1
ATOM 969 C CA . ALA B 1 58 ? -10.188 -5.945 -3.477 1 98.19 58 ALA B CA 1
ATOM 970 C C . ALA B 1 58 ? -11.156 -5.484 -2.395 1 98.19 58 ALA B C 1
ATOM 972 O O . ALA B 1 58 ? -10.805 -4.672 -1.538 1 98.19 58 ALA B O 1
ATOM 973 N N . GLU B 1 59 ? -12.336 -6.016 -2.379 1 98.19 59 GLU B N 1
ATOM 974 C CA . GLU B 1 59 ? -13.359 -5.656 -1.399 1 98.19 59 GLU B CA 1
ATOM 975 C C . GLU B 1 59 ? -12.969 -6.125 0 1 98.19 59 GLU B C 1
ATOM 977 O O . GLU B 1 59 ? -13.211 -5.426 0.984 1 98.19 59 GLU B O 1
ATOM 982 N N . GLN B 1 60 ? -12.406 -7.25 0.066 1 97.81 60 GLN B N 1
ATOM 983 C CA . GLN B 1 60 ? -11.938 -7.758 1.353 1 97.81 60 GLN B CA 1
ATOM 984 C C . GLN B 1 60 ? -10.797 -6.902 1.902 1 97.81 60 GLN B C 1
ATOM 986 O O . GLN B 1 60 ? -10.758 -6.613 3.1 1 97.81 60 GLN B O 1
ATOM 991 N N . PHE B 1 61 ? -9.883 -6.566 1.04 1 98 61 PHE B N 1
ATOM 992 C CA . PHE B 1 61 ? -8.805 -5.66 1.421 1 98 61 PHE B CA 1
ATOM 993 C C . PHE B 1 61 ? -9.359 -4.328 1.906 1 98 61 PHE B C 1
ATOM 995 O O . PHE B 1 61 ? -8.945 -3.818 2.949 1 98 61 PHE B O 1
ATOM 1002 N N . ALA B 1 62 ? -10.312 -3.766 1.197 1 98.06 62 ALA B N 1
ATOM 1003 C CA . ALA B 1 62 ? -10.938 -2.484 1.523 1 98.06 62 ALA B CA 1
ATOM 1004 C C . ALA B 1 62 ? -11.648 -2.547 2.871 1 98.06 62 ALA B C 1
ATOM 1006 O O . ALA B 1 62 ? -11.516 -1.639 3.695 1 98.06 62 ALA B O 1
ATOM 1007 N N . LYS B 1 63 ? -12.344 -3.578 3.064 1 97.75 63 LYS B N 1
ATOM 1008 C CA . LYS B 1 63 ? -13.055 -3.766 4.324 1 97.75 63 LYS B CA 1
ATOM 1009 C C . LYS B 1 63 ? -12.086 -3.852 5.5 1 97.75 63 LYS B C 1
ATOM 1011 O O . LYS B 1 63 ? -12.297 -3.213 6.535 1 97.75 63 LYS B O 1
ATOM 1016 N N . ALA B 1 64 ? -11.062 -4.68 5.387 1 97.12 64 ALA B N 1
ATOM 1017 C CA . ALA B 1 64 ? -10.062 -4.832 6.441 1 97.12 64 ALA B CA 1
ATOM 1018 C C . ALA B 1 64 ? -9.398 -3.496 6.762 1 97.12 64 ALA B C 1
ATOM 1020 O O . ALA B 1 64 ? -9.164 -3.18 7.93 1 97.12 64 ALA B O 1
ATOM 1021 N N . LEU B 1 65 ? -9.133 -2.748 5.684 1 97.62 65 LEU B N 1
ATOM 1022 C CA . LEU B 1 65 ? -8.484 -1.45 5.844 1 97.62 65 LEU B CA 1
ATOM 1023 C C . LEU B 1 65 ? -9.367 -0.5 6.648 1 97.62 65 LEU B C 1
ATOM 1025 O O . LEU B 1 65 ? -8.898 0.137 7.594 1 97.62 65 LEU B O 1
ATOM 1029 N N . THR B 1 66 ? -10.602 -0.414 6.328 1 97.62 66 THR B N 1
ATOM 1030 C CA . THR B 1 66 ? -11.5 0.522 6.996 1 97.62 66 THR B CA 1
ATOM 1031 C C . THR B 1 66 ? -11.75 0.096 8.438 1 97.62 66 THR B C 1
ATOM 1033 O O . THR B 1 66 ? -11.938 0.94 9.32 1 97.62 66 THR B O 1
ATOM 1036 N N . GLN B 1 67 ? -11.594 -1.161 8.734 1 96.88 67 GLN B N 1
ATOM 1037 C CA . GLN B 1 67 ? -11.773 -1.676 10.086 1 96.88 67 GLN B CA 1
ATOM 1038 C C . GLN B 1 67 ? -10.547 -1.4 10.953 1 96.88 67 GLN B C 1
ATOM 1040 O O . GLN B 1 67 ? -10.648 -1.294 12.172 1 96.88 67 GLN B O 1
ATOM 1045 N N . SER B 1 68 ? -9.484 -1.334 10.242 1 95.12 68 SER B N 1
ATOM 1046 C CA . SER B 1 68 ? -8.219 -1.191 10.953 1 95.12 68 SER B CA 1
ATOM 1047 C C . SER B 1 68 ? -8.023 0.235 11.453 1 95.12 68 SER B C 1
ATOM 1049 O O . SER B 1 68 ? -7.129 0.496 12.266 1 95.12 68 SER B O 1
ATOM 1051 N N . VAL B 1 69 ? -8.781 1.229 11.055 1 95.19 69 VAL B N 1
ATOM 1052 C CA . VAL B 1 69 ? -8.586 2.619 11.445 1 95.19 69 VAL B CA 1
ATOM 1053 C C . VAL B 1 69 ? -9.664 3.029 12.445 1 95.19 69 VAL B C 1
ATOM 1055 O O . VAL B 1 69 ? -9.711 4.184 12.883 1 95.19 69 VAL B O 1
ATOM 1058 N N . LYS B 1 70 ? -10.539 2.146 12.797 1 85.38 70 LYS B N 1
ATOM 1059 C CA . LYS B 1 70 ? -11.547 2.447 13.805 1 85.38 70 LYS B CA 1
ATOM 1060 C C . LYS B 1 70 ? -10.93 2.512 15.195 1 85.38 70 LYS B C 1
ATOM 1062 O O . LYS B 1 70 ? -9.914 1.86 15.461 1 85.38 70 LYS B O 1
#